Protein AF-A0AB34J4M6-F1 (afdb_monomer)

Nearest PDB structures (foldseek):
  6eri-assembly1_BV  TM=7.812E-01  e=4.140E-08  Spinacia oleracea
  5mmm-assembly1_y  TM=7.750E-01  e=8.164E-08  Spinacia oleracea
  5x8r-assembly1_y  TM=7.930E-01  e=8.012E-07  Spinacia oleracea
  8fmw-assembly1_W  TM=8.007E-01  e=2.493E-04  Borreliella burgdorferi B31
  8p09-assembly1_E  TM=4.341E-01  e=2.667E-01  Oryctolagus cuniculus

Radius of gyration: 26.73 Å; Cα contacts (8 Å, |Δi|>4): 175; chains: 1; bounding box: 66×73×77 Å

Sequence (159 aa):
MLAAFALLALAFSPPTLHVPASQHRARCIGMKAVNINGNFPVTEALA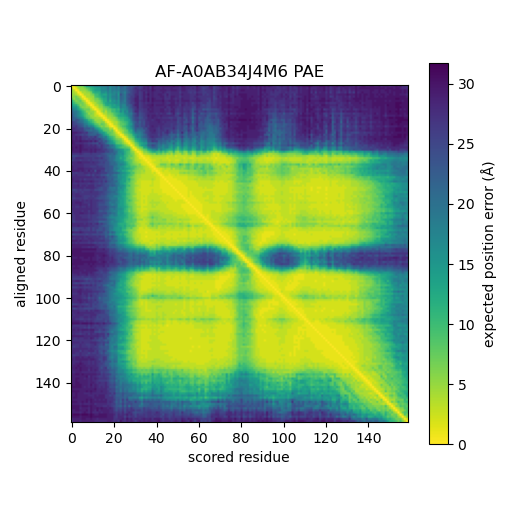EYANQKLSKPIQKFSSMLNGVPELHLKVESRANDVDRKGKESHVAEVTAFCVDKHVITAKSESDDMYAALDELTDTLTRSLRKYKEKKVDIKETRKRSAKDELATVVLEDEE

pLDDT: mean 79.75, std 16.77, range [36.59, 97.12]

Organism: Prymnesium parvum (NCBI:txid97485)

Secondary structure (DSSP, 8-state):
------------------------------S---EEEESS---HHHHHHHHHHHHHHHHHTGGGB-SPPEEEEEEEEE-S-TTSTTEEEEEEEEEEEBTTS-EEEEEEEESSHHHHHHHHHHHHHHHHHHHHHHHHHHHHHHHHHHHHHHHHHHTSS--

Structure (mmCIF, N/CA/C/O backbone):
data_AF-A0AB34J4M6-F1
#
_entry.id   AF-A0AB34J4M6-F1
#
loop_
_atom_site.group_PDB
_atom_site.id
_atom_site.type_symbol
_atom_site.label_atom_id
_atom_site.label_alt_id
_atom_site.label_comp_id
_atom_site.label_asym_id
_atom_site.label_entity_id
_atom_site.label_seq_id
_atom_site.pdbx_PDB_ins_code
_atom_site.Cartn_x
_atom_site.Cartn_y
_atom_site.Cartn_z
_atom_site.occupancy
_atom_site.B_iso_or_equiv
_atom_site.auth_seq_id
_atom_site.auth_comp_id
_atom_site.auth_asym_id
_atom_site.auth_atom_id
_atom_site.pdbx_PDB_model_num
ATOM 1 N N . MET A 1 1 ? -39.768 65.258 32.969 1.00 46.66 1 MET A N 1
ATOM 2 C CA . MET A 1 1 ? -38.606 64.787 32.190 1.00 46.66 1 MET A CA 1
ATOM 3 C C . MET A 1 1 ? -38.413 63.305 32.479 1.00 46.66 1 MET A C 1
ATOM 5 O O . MET A 1 1 ? -37.857 62.969 33.511 1.00 46.66 1 MET A O 1
ATOM 9 N N . LEU A 1 2 ? -38.962 62.429 31.633 1.00 41.97 2 LEU A N 1
ATOM 10 C CA . LEU A 1 2 ? -38.790 60.975 31.715 1.00 41.97 2 LEU A CA 1
ATOM 11 C C . LEU A 1 2 ? -38.034 60.543 30.455 1.00 41.97 2 LEU A C 1
ATOM 13 O O . LEU A 1 2 ? -38.604 60.561 29.368 1.00 41.97 2 LEU A O 1
ATOM 17 N N . ALA A 1 3 ? -36.748 60.225 30.595 1.00 49.44 3 ALA A N 1
ATOM 18 C CA . ALA A 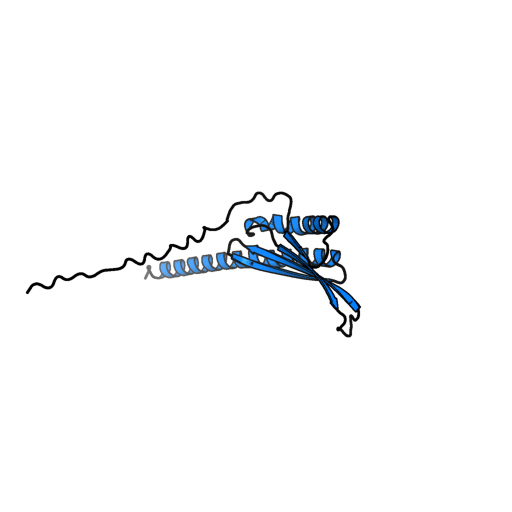1 3 ? -35.946 59.652 29.521 1.00 49.44 3 ALA A CA 1
ATOM 19 C C . ALA A 1 3 ? -36.009 58.124 29.634 1.00 49.44 3 ALA A C 1
ATOM 21 O O . ALA A 1 3 ? -35.548 57.541 30.615 1.00 49.44 3 ALA A O 1
ATOM 22 N N . ALA A 1 4 ? -36.645 57.502 28.646 1.00 53.94 4 ALA A N 1
ATOM 23 C CA . ALA A 1 4 ? -36.801 56.064 28.532 1.00 53.94 4 ALA A CA 1
ATOM 24 C C . ALA A 1 4 ? -35.471 55.400 28.141 1.00 53.94 4 ALA A C 1
ATOM 26 O O . ALA A 1 4 ? -34.843 55.757 27.145 1.00 53.94 4 ALA A O 1
ATOM 27 N N . PHE A 1 5 ? -35.076 54.413 28.942 1.00 50.94 5 PHE A N 1
ATOM 28 C CA . PHE A 1 5 ? -34.066 53.407 28.636 1.00 50.94 5 PHE A CA 1
ATOM 29 C C . PHE A 1 5 ? -34.510 52.580 27.420 1.00 50.94 5 PHE A C 1
ATOM 31 O O . PHE A 1 5 ? -35.553 51.933 27.466 1.00 50.94 5 PHE A O 1
ATOM 38 N N . ALA A 1 6 ? -33.698 52.542 26.365 1.00 53.44 6 ALA A N 1
ATOM 39 C CA . ALA A 1 6 ? -33.847 51.588 25.269 1.00 53.44 6 ALA A CA 1
ATOM 40 C C . ALA A 1 6 ? -32.479 50.962 24.963 1.00 53.44 6 ALA A C 1
ATOM 42 O O . ALA A 1 6 ? -31.725 51.429 24.113 1.00 53.44 6 ALA A O 1
ATOM 43 N N . LEU A 1 7 ? -32.145 49.913 25.718 1.00 50.56 7 LEU A N 1
ATOM 44 C CA . LEU A 1 7 ? -31.040 48.999 25.430 1.00 50.56 7 LEU A CA 1
ATOM 45 C C . LEU A 1 7 ? -31.423 48.150 24.210 1.00 50.56 7 LEU A C 1
ATOM 47 O O . LEU A 1 7 ? -32.147 47.164 24.326 1.00 50.56 7 LEU A O 1
ATOM 51 N N . LEU A 1 8 ? -30.948 48.548 23.030 1.00 50.69 8 LEU A N 1
ATOM 52 C CA . LEU A 1 8 ? -31.060 47.764 21.804 1.00 50.69 8 LEU A CA 1
ATOM 53 C C . LEU A 1 8 ? -29.936 46.717 21.779 1.00 50.69 8 LEU A C 1
ATOM 55 O O . LEU A 1 8 ? -28.848 46.957 21.258 1.00 50.69 8 LEU A O 1
ATOM 59 N N . ALA A 1 9 ? -30.192 45.553 22.372 1.00 56.25 9 ALA A N 1
ATOM 60 C CA . ALA A 1 9 ? -29.339 44.384 22.213 1.00 56.25 9 ALA A CA 1
ATOM 61 C C . ALA A 1 9 ? -29.548 43.806 20.804 1.00 56.25 9 ALA A C 1
ATOM 63 O O . ALA A 1 9 ? -30.500 43.069 20.549 1.00 56.25 9 ALA A O 1
ATOM 64 N N . LEU A 1 10 ? -28.665 44.165 19.870 1.00 54.94 10 LEU A N 1
ATOM 65 C CA . LEU A 1 10 ? -28.564 43.496 18.576 1.00 54.94 10 LEU A CA 1
ATOM 66 C C . LEU A 1 10 ? -28.100 42.055 18.815 1.00 54.94 10 LEU A C 1
ATOM 68 O O . LEU A 1 10 ? -26.930 41.796 19.090 1.00 54.94 10 LEU A O 1
ATOM 72 N N . ALA A 1 11 ? -29.040 41.118 18.724 1.00 58.44 11 ALA A N 1
ATOM 73 C CA . ALA A 1 11 ? -28.774 39.690 18.714 1.00 58.44 11 ALA A CA 1
ATOM 74 C C . ALA A 1 11 ? -28.029 39.315 17.422 1.00 58.44 11 ALA A C 1
ATOM 76 O O . ALA A 1 11 ? -28.630 38.905 16.430 1.00 58.44 11 ALA A O 1
ATOM 77 N N . PHE A 1 12 ? -26.704 39.466 17.424 1.00 57.75 12 PHE A N 1
ATOM 78 C CA . PHE A 1 12 ? -25.836 38.860 16.422 1.00 57.75 12 PHE A CA 1
ATOM 79 C C . PHE A 1 12 ? -25.751 37.363 16.727 1.00 57.75 12 PHE A C 1
ATOM 81 O O . PHE A 1 12 ? -24.884 36.898 17.465 1.00 57.75 12 PHE A O 1
ATOM 88 N N . SER A 1 13 ? -26.737 36.621 16.226 1.00 59.91 13 SER A N 1
ATOM 89 C CA . SER A 1 13 ? -26.737 35.162 16.245 1.00 59.91 13 SER A CA 1
ATOM 90 C C . SER A 1 13 ? -25.539 34.678 15.419 1.00 59.91 13 SER A C 1
ATOM 92 O O . SER A 1 13 ? -25.488 34.969 14.219 1.00 59.91 13 SER A O 1
ATOM 94 N N . PRO A 1 14 ? -24.539 33.999 16.013 1.00 70.38 1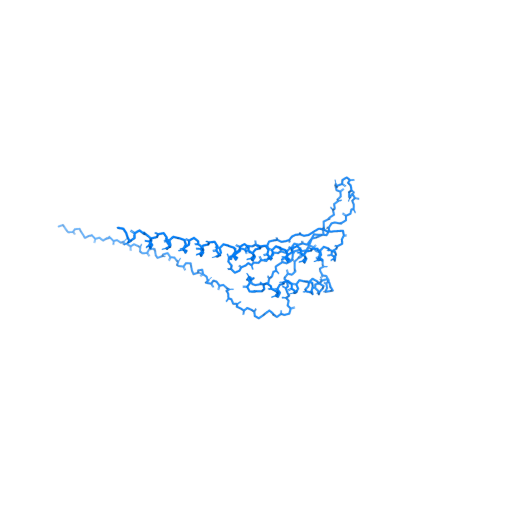4 PRO A N 1
ATOM 95 C CA . PRO A 1 14 ? -23.458 33.442 15.220 1.00 70.38 14 PRO A CA 1
ATOM 96 C C . PRO A 1 14 ? -24.038 32.328 14.337 1.00 70.38 14 PRO A C 1
ATOM 98 O O . PRO A 1 14 ? -24.794 31.491 14.843 1.00 70.38 14 PRO A O 1
ATOM 101 N N . PRO A 1 15 ? -23.702 32.270 13.036 1.00 67.19 15 PRO A N 1
ATOM 102 C CA . PRO A 1 15 ? -24.103 31.147 12.210 1.00 67.19 15 PRO A CA 1
ATOM 103 C C . PRO A 1 15 ? -23.488 29.886 12.816 1.00 67.19 15 PRO A C 1
ATOM 105 O O . PRO A 1 15 ? -22.266 29.742 12.883 1.00 67.19 15 PRO A O 1
ATOM 108 N N . THR A 1 16 ? -24.336 28.974 13.287 1.00 63.66 16 THR A N 1
ATOM 109 C CA . THR A 1 16 ? -23.914 27.629 13.660 1.00 63.66 16 THR A CA 1
ATOM 110 C C . THR A 1 16 ? -23.338 26.983 12.409 1.00 63.66 16 THR A C 1
ATOM 112 O O . THR A 1 16 ? -24.080 26.515 11.544 1.00 63.66 16 THR A O 1
ATOM 115 N N . LEU A 1 17 ? -22.010 27.000 12.290 1.00 53.12 17 LEU A N 1
ATOM 116 C CA . LEU A 1 17 ? -21.262 26.167 11.362 1.00 53.12 17 LEU A CA 1
ATOM 117 C C . LEU A 1 17 ? -21.603 24.724 11.715 1.00 53.12 17 LEU A C 1
ATOM 119 O O . LEU A 1 17 ? -21.032 24.115 12.618 1.00 53.12 17 LEU A O 1
ATOM 123 N N . HIS A 1 18 ? -22.606 24.207 11.017 1.00 59.09 18 HIS A N 1
ATOM 124 C CA . HIS A 1 18 ? -22.912 22.799 10.956 1.00 59.09 18 HIS A CA 1
ATOM 125 C C . HIS A 1 18 ? -21.700 22.118 10.320 1.00 59.09 18 HIS A C 1
ATOM 127 O O . HIS A 1 18 ? -21.574 22.046 9.100 1.00 59.09 18 HIS A O 1
ATOM 133 N N . VAL A 1 19 ? -20.764 21.674 11.157 1.00 65.44 19 VAL A N 1
ATOM 134 C CA . VAL A 1 19 ? -19.741 20.715 10.757 1.00 65.44 19 VAL A CA 1
ATOM 135 C C . VAL A 1 19 ? -20.493 19.399 10.594 1.00 65.44 19 VAL A C 1
ATOM 137 O O . VAL A 1 19 ? -20.964 18.867 11.605 1.00 65.44 19 VAL A O 1
ATOM 140 N N . PRO A 1 20 ? -20.682 18.881 9.365 1.00 53.94 20 PRO A N 1
ATOM 141 C CA . PRO A 1 20 ? -21.361 17.614 9.202 1.00 53.94 20 PRO A CA 1
ATOM 142 C C . PRO A 1 20 ? -20.574 16.574 9.985 1.00 53.94 20 PRO A C 1
ATOM 144 O O . PRO A 1 20 ? -19.367 16.389 9.794 1.00 53.94 20 PRO A O 1
ATOM 147 N N . ALA A 1 21 ? -21.281 15.940 10.915 1.00 52.91 21 ALA A N 1
ATOM 148 C CA . ALA A 1 21 ? -20.794 14.809 11.661 1.00 52.91 21 ALA A CA 1
ATOM 149 C C . ALA A 1 21 ? -20.160 13.824 10.679 1.00 52.91 21 ALA A C 1
ATOM 151 O O . ALA A 1 21 ? -20.810 13.372 9.739 1.00 52.91 21 ALA A O 1
ATOM 152 N N . SER A 1 22 ? -18.873 13.551 10.910 1.00 56.47 22 SER A N 1
ATOM 153 C CA . SER A 1 22 ? -18.280 12.229 10.768 1.00 56.47 22 SER A CA 1
ATOM 154 C C . SER A 1 22 ? -18.922 11.408 9.647 1.00 56.47 22 SER A C 1
ATOM 156 O O . SER A 1 22 ? -19.878 10.660 9.874 1.00 56.47 22 SER A O 1
ATOM 158 N N . GLN A 1 23 ? -18.362 11.522 8.442 1.00 57.41 23 GLN A N 1
ATOM 159 C CA . GLN A 1 23 ? -18.656 10.638 7.316 1.00 57.41 23 GLN A CA 1
ATOM 160 C C . GLN A 1 23 ? -18.160 9.204 7.597 1.00 57.41 23 GLN A C 1
ATOM 162 O O . GLN A 1 23 ? -17.448 8.610 6.800 1.00 57.41 23 GLN A O 1
ATOM 167 N N . HIS A 1 24 ? -18.559 8.599 8.714 1.00 45.03 24 HIS A N 1
ATOM 168 C CA . HIS A 1 24 ? -18.562 7.155 8.893 1.00 45.03 24 HIS A CA 1
ATOM 169 C C . HIS A 1 24 ? -19.816 6.606 8.214 1.00 45.03 24 HIS A C 1
ATOM 171 O O . HIS A 1 24 ? -20.698 6.019 8.833 1.00 45.03 24 HIS A O 1
ATOM 177 N N . ARG A 1 25 ? -19.917 6.827 6.901 1.00 49.16 25 ARG A N 1
ATOM 178 C CA . ARG A 1 25 ? -20.761 5.974 6.075 1.00 49.16 25 ARG A CA 1
ATOM 179 C C . ARG A 1 25 ? -19.904 4.770 5.747 1.00 49.16 25 ARG A C 1
ATOM 181 O O . ARG A 1 25 ? -18.946 4.884 4.987 1.00 49.16 25 ARG A O 1
ATOM 188 N N . ALA A 1 26 ? -20.255 3.636 6.344 1.00 48.56 26 ALA A N 1
ATOM 189 C CA . ALA A 1 26 ? -19.846 2.328 5.873 1.00 48.56 26 ALA A CA 1
ATOM 190 C C . ALA A 1 26 ? -20.182 2.238 4.377 1.00 48.56 26 ALA A C 1
ATOM 192 O O . ALA A 1 26 ? -21.315 1.967 3.983 1.00 48.56 26 ALA A O 1
ATOM 193 N N . ARG A 1 27 ? -19.200 2.546 3.532 1.00 42.06 27 ARG A N 1
ATOM 194 C CA . ARG A 1 27 ? -19.232 2.184 2.127 1.00 42.06 27 ARG A CA 1
ATOM 195 C C . ARG A 1 27 ? -18.836 0.721 2.088 1.00 42.06 27 ARG A C 1
ATOM 197 O O . ARG A 1 27 ? -17.705 0.371 2.409 1.00 42.06 27 ARG A O 1
ATOM 204 N N . CYS A 1 28 ? -19.790 -0.122 1.721 1.00 36.59 28 CYS A N 1
ATOM 205 C CA . CYS A 1 28 ? -19.501 -1.398 1.092 1.00 36.59 28 CYS A CA 1
ATOM 206 C C . CYS A 1 28 ? -18.350 -1.184 0.093 1.00 36.59 28 CYS A C 1
ATOM 208 O O . CYS A 1 28 ? -18.460 -0.363 -0.819 1.00 36.59 28 CYS A O 1
ATOM 210 N N . ILE A 1 29 ? -17.209 -1.833 0.343 1.00 51.44 29 ILE A N 1
ATOM 211 C CA . ILE A 1 29 ? -15.995 -1.710 -0.469 1.00 51.44 29 ILE A CA 1
ATOM 212 C C . ILE A 1 29 ? -16.291 -2.405 -1.801 1.00 51.44 29 ILE A C 1
ATOM 214 O O . ILE A 1 29 ? -16.043 -3.594 -1.977 1.00 51.44 29 ILE A O 1
ATOM 218 N N . GLY A 1 30 ? -16.922 -1.681 -2.722 1.00 48.28 30 GLY A N 1
ATOM 219 C CA . GLY A 1 30 ? -17.119 -2.124 -4.091 1.00 48.28 30 GLY A CA 1
ATOM 220 C C . GLY A 1 30 ? -15.774 -2.135 -4.801 1.00 48.28 30 GLY A C 1
ATOM 221 O O . GLY A 1 30 ? -15.261 -1.065 -5.093 1.00 48.28 30 GLY A O 1
ATOM 222 N N . MET A 1 31 ? -15.229 -3.337 -5.027 1.00 58.75 31 MET A N 1
ATOM 223 C CA . MET A 1 31 ? -14.186 -3.762 -5.991 1.00 58.75 31 MET A CA 1
ATOM 224 C C . MET A 1 31 ? -12.851 -2.992 -6.080 1.00 58.75 31 MET A C 1
ATOM 226 O O . MET A 1 31 ? -11.890 -3.531 -6.619 1.00 58.75 31 MET A O 1
ATOM 230 N N . LYS A 1 32 ? -12.729 -1.787 -5.526 1.00 68.94 32 LYS A N 1
ATOM 231 C CA . LYS A 1 32 ? -11.546 -0.933 -5.602 1.00 68.94 32 LYS A CA 1
ATOM 232 C C . LYS A 1 32 ? -10.890 -0.859 -4.232 1.00 68.94 32 LYS A C 1
ATOM 234 O O . LYS A 1 32 ? -11.460 -0.310 -3.290 1.00 68.94 32 LYS A O 1
ATOM 239 N N . ALA A 1 33 ? -9.698 -1.441 -4.127 1.00 80.62 33 ALA A N 1
ATOM 240 C CA . ALA A 1 33 ? -8.949 -1.484 -2.877 1.00 80.62 33 ALA A CA 1
ATOM 241 C C . ALA A 1 33 ? -8.273 -0.141 -2.578 1.00 80.62 33 ALA A C 1
ATOM 243 O O . ALA A 1 33 ? -8.161 0.221 -1.411 1.00 80.62 33 ALA A O 1
ATOM 244 N N . VAL A 1 34 ? -7.849 0.597 -3.613 1.00 89.50 34 VAL A N 1
ATOM 245 C CA . VAL A 1 34 ? -7.092 1.851 -3.476 1.00 89.50 34 VAL A CA 1
ATOM 246 C C . VAL A 1 34 ? -7.483 2.909 -4.504 1.00 89.50 34 VAL A C 1
ATOM 248 O O . VAL A 1 34 ? -7.834 2.600 -5.643 1.00 89.50 34 VAL A O 1
ATOM 251 N N . ASN A 1 35 ? -7.380 4.180 -4.118 1.00 92.50 35 ASN A N 1
ATOM 252 C CA . ASN A 1 35 ? -7.502 5.321 -5.018 1.00 92.50 35 ASN A CA 1
ATOM 253 C C . ASN A 1 35 ? -6.135 5.676 -5.595 1.00 92.50 35 ASN A C 1
ATOM 255 O O . ASN A 1 35 ? -5.292 6.199 -4.882 1.00 92.50 35 ASN A O 1
ATOM 259 N N . ILE A 1 36 ? -5.923 5.389 -6.877 1.00 92.88 36 ILE A N 1
ATOM 260 C CA . ILE A 1 36 ? -4.640 5.610 -7.548 1.00 92.88 36 ILE A CA 1
ATOM 261 C C . ILE A 1 36 ? -4.597 7.020 -8.131 1.00 92.88 36 ILE A C 1
ATOM 263 O O . ILE A 1 36 ? -5.501 7.415 -8.866 1.00 92.88 36 ILE A O 1
ATOM 267 N N . ASN A 1 37 ? -3.530 7.744 -7.827 1.00 92.94 37 ASN A N 1
ATOM 268 C CA . ASN A 1 37 ? -3.202 9.048 -8.368 1.00 92.94 37 ASN A CA 1
ATOM 269 C C . ASN A 1 37 ? -1.735 9.018 -8.808 1.00 92.94 37 ASN A C 1
ATOM 271 O O . ASN A 1 37 ? -0.893 8.474 -8.099 1.00 92.94 37 ASN A O 1
ATOM 275 N N . GLY A 1 38 ? -1.388 9.588 -9.955 1.00 89.06 38 GLY A N 1
ATOM 276 C CA . GLY A 1 38 ? 0.000 9.551 -10.401 1.00 89.06 38 GLY A CA 1
ATOM 277 C C . GLY A 1 38 ? 0.350 10.636 -11.397 1.00 89.06 38 GLY A C 1
ATOM 278 O O . GLY A 1 38 ? -0.529 11.235 -12.008 1.00 89.06 38 GLY A O 1
ATOM 279 N N . ASN A 1 39 ? 1.651 10.889 -11.537 1.00 89.50 39 ASN A N 1
ATOM 280 C CA . ASN A 1 39 ? 2.184 11.885 -12.475 1.00 89.50 39 ASN A CA 1
ATOM 281 C C . ASN A 1 39 ? 2.338 11.347 -13.914 1.00 89.50 39 ASN A C 1
ATOM 283 O O . ASN A 1 39 ? 2.861 12.030 -14.787 1.00 89.50 39 ASN A O 1
ATOM 287 N N . PHE A 1 40 ? 1.928 10.107 -14.169 1.00 88.62 40 PHE A N 1
ATOM 288 C CA . PHE A 1 40 ? 2.056 9.442 -15.463 1.00 88.62 40 PHE A CA 1
ATOM 289 C C . PHE A 1 40 ? 0.743 8.722 -15.805 1.00 88.62 40 PHE A C 1
ATOM 291 O O . PHE A 1 40 ? -0.062 8.469 -14.900 1.00 88.62 40 PHE A O 1
ATOM 298 N N . PRO A 1 41 ? 0.494 8.390 -17.086 1.00 87.81 41 PRO A N 1
ATOM 299 C CA . PRO A 1 41 ? -0.695 7.642 -17.474 1.00 87.81 41 PRO A CA 1
ATOM 300 C C . PRO A 1 41 ? -0.665 6.240 -16.856 1.00 87.81 41 PRO A C 1
ATOM 302 O O . PRO A 1 41 ? 0.095 5.367 -17.272 1.00 87.81 41 PRO A O 1
ATOM 305 N N . VAL A 1 42 ? -1.506 6.033 -15.846 1.00 89.50 42 VAL A N 1
ATOM 306 C CA . VAL A 1 42 ? -1.677 4.732 -15.200 1.00 89.50 42 VAL A CA 1
ATOM 307 C C . VAL A 1 42 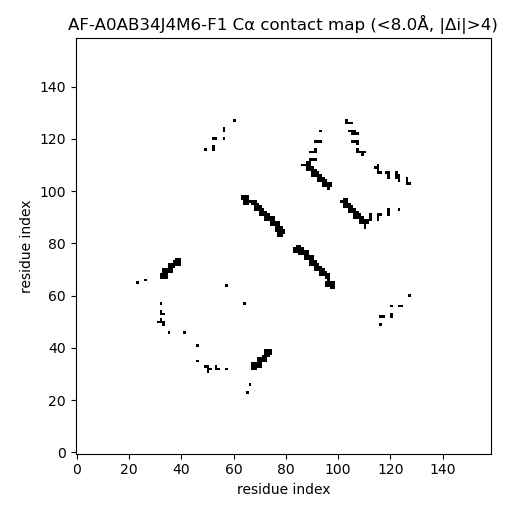? -2.450 3.821 -16.150 1.00 89.50 42 VAL A C 1
ATOM 309 O O . VAL A 1 42 ? -3.591 4.112 -16.507 1.00 89.50 42 VAL A O 1
ATOM 312 N N . THR A 1 43 ? -1.823 2.722 -16.565 1.00 92.38 43 THR A N 1
ATOM 313 C CA . THR A 1 43 ? -2.471 1.690 -17.381 1.00 92.38 43 THR A CA 1
ATOM 314 C C . THR A 1 43 ? -3.413 0.838 -16.530 1.00 92.38 43 THR A C 1
ATOM 316 O O . THR A 1 43 ? -3.237 0.705 -15.317 1.00 92.38 43 THR A O 1
ATOM 319 N N . GLU A 1 44 ? -4.409 0.223 -17.167 1.00 91.31 44 GLU A N 1
ATOM 320 C CA . GLU A 1 44 ? -5.378 -0.645 -16.487 1.00 91.31 44 GLU A CA 1
ATOM 321 C C . GLU A 1 44 ? -4.697 -1.831 -15.787 1.00 91.31 44 GLU A C 1
ATOM 323 O O . GLU A 1 44 ? -4.926 -2.054 -14.601 1.00 91.31 44 GLU A O 1
ATOM 328 N N . ALA A 1 45 ? -3.758 -2.500 -16.463 1.00 93.25 45 ALA A N 1
ATOM 329 C CA . ALA A 1 45 ? -2.985 -3.607 -15.893 1.00 93.25 45 ALA A CA 1
ATOM 330 C C . ALA A 1 45 ? -2.220 -3.210 -14.617 1.00 93.25 45 ALA A C 1
ATOM 332 O O . ALA A 1 45 ? -2.157 -3.974 -13.652 1.00 93.25 45 ALA A O 1
ATOM 333 N N . LEU A 1 46 ? -1.667 -1.993 -14.577 1.00 91.94 46 LEU A N 1
ATOM 334 C CA . LEU A 1 46 ? -0.965 -1.503 -13.394 1.00 91.94 46 LEU A CA 1
ATOM 335 C C . LEU A 1 46 ? -1.938 -1.230 -12.241 1.00 91.94 46 LEU A C 1
ATOM 337 O O . LEU A 1 46 ? -1.641 -1.532 -11.083 1.00 91.94 46 LEU A O 1
ATOM 341 N N . ALA A 1 47 ? -3.114 -0.685 -12.555 1.00 92.12 47 ALA A N 1
ATOM 342 C CA . ALA A 1 47 ? -4.162 -0.456 -11.573 1.00 92.12 47 ALA A CA 1
ATOM 343 C C . ALA A 1 47 ? -4.688 -1.772 -10.984 1.00 92.12 47 ALA A C 1
ATOM 345 O O . ALA A 1 47 ? -4.868 -1.879 -9.769 1.00 92.12 47 ALA A O 1
ATOM 346 N N . GLU A 1 48 ? -4.909 -2.785 -11.819 1.00 93.25 48 GLU A N 1
ATOM 347 C CA . GLU A 1 48 ? -5.287 -4.132 -11.389 1.00 93.25 48 GLU A CA 1
ATOM 348 C C . GLU A 1 48 ? -4.220 -4.755 -10.489 1.00 93.25 48 GLU A C 1
ATOM 350 O O . GLU A 1 48 ? -4.547 -5.240 -9.404 1.00 93.25 48 GLU A O 1
ATOM 355 N N . TYR A 1 49 ? -2.944 -4.663 -10.875 1.00 94.19 49 TYR A N 1
ATOM 356 C CA . TYR A 1 49 ? -1.834 -5.184 -10.080 1.00 94.19 49 TYR A CA 1
ATOM 357 C C . TYR A 1 49 ? -1.761 -4.531 -8.694 1.00 94.19 49 TYR A C 1
ATOM 359 O O . TYR A 1 49 ? -1.703 -5.223 -7.672 1.00 94.19 49 TYR A O 1
ATOM 367 N N . ALA A 1 50 ? -1.845 -3.198 -8.636 1.00 94.12 50 ALA A N 1
ATOM 368 C CA . ALA A 1 50 ? -1.859 -2.453 -7.380 1.00 94.12 50 ALA A CA 1
ATOM 369 C C . ALA A 1 50 ? -3.051 -2.851 -6.493 1.00 94.12 50 ALA A C 1
ATOM 371 O O . ALA A 1 50 ? -2.885 -3.097 -5.296 1.00 94.12 50 ALA A O 1
ATOM 372 N N . ASN A 1 51 ? -4.249 -2.973 -7.077 1.00 93.31 51 ASN A N 1
ATOM 373 C CA . ASN A 1 51 ? -5.434 -3.426 -6.351 1.00 93.31 51 ASN A CA 1
ATOM 374 C C . ASN A 1 51 ? -5.260 -4.855 -5.821 1.00 93.31 51 ASN A C 1
ATOM 376 O O . ASN A 1 51 ? -5.582 -5.118 -4.662 1.00 93.31 51 ASN A O 1
ATOM 380 N N . GLN A 1 52 ? -4.714 -5.773 -6.622 1.00 94.06 52 GLN A N 1
ATOM 381 C CA . GLN A 1 52 ? -4.493 -7.158 -6.219 1.00 94.06 52 GLN A CA 1
ATOM 382 C C . GLN A 1 52 ? -3.508 -7.250 -5.048 1.00 94.06 52 GLN A C 1
ATOM 384 O O . GLN A 1 52 ? -3.797 -7.934 -4.061 1.00 94.06 52 GLN A O 1
ATOM 389 N N . LYS A 1 53 ? -2.376 -6.542 -5.113 1.00 93.44 53 LYS A N 1
ATOM 390 C CA . LYS A 1 53 ? -1.337 -6.584 -4.072 1.00 93.44 53 LYS A CA 1
ATOM 391 C C . LYS A 1 53 ? -1.789 -5.928 -2.770 1.00 93.44 53 LYS A C 1
ATOM 393 O O . LYS A 1 53 ? -1.632 -6.518 -1.699 1.00 93.44 53 LYS A O 1
ATOM 398 N N . LEU A 1 54 ? -2.450 -4.776 -2.857 1.00 93.25 54 LEU A N 1
ATOM 399 C CA . LEU A 1 54 ? -2.903 -4.027 -1.684 1.00 93.25 54 LEU A CA 1
ATOM 400 C C . LEU A 1 54 ? -4.220 -4.560 -1.092 1.00 93.25 54 LEU A C 1
ATOM 402 O O . LEU A 1 54 ? -4.518 -4.286 0.071 1.00 93.25 54 LEU A O 1
ATOM 406 N N . SER A 1 55 ? -4.981 -5.384 -1.823 1.00 92.75 55 SER A N 1
ATOM 407 C CA . SER A 1 55 ? -6.237 -5.971 -1.325 1.00 92.75 55 SER A CA 1
ATOM 408 C C . SER A 1 55 ? -6.060 -6.739 -0.011 1.00 92.75 55 SER A C 1
ATOM 410 O O . SER A 1 55 ? -6.815 -6.525 0.939 1.00 92.75 55 SER A O 1
ATOM 412 N N . LYS A 1 56 ? -5.034 -7.596 0.080 1.00 91.69 56 LYS A N 1
ATOM 413 C CA . LYS A 1 56 ? -4.778 -8.458 1.243 1.00 91.69 56 LYS A CA 1
ATOM 414 C C . LYS A 1 56 ? -4.531 -7.663 2.532 1.00 91.69 56 LYS A C 1
ATOM 416 O O . LYS A 1 56 ? -5.237 -7.915 3.515 1.00 91.69 56 LYS A O 1
ATOM 421 N N . PRO A 1 57 ? -3.568 -6.719 2.590 1.00 92.25 57 PRO A N 1
ATOM 422 C CA . PRO A 1 57 ? -3.349 -5.949 3.809 1.00 92.25 57 PRO A CA 1
ATOM 423 C C . PRO A 1 57 ? -4.542 -5.057 4.156 1.00 92.25 57 PRO A C 1
ATOM 425 O O . PRO A 1 57 ? -4.916 -4.983 5.325 1.00 92.25 57 PRO A O 1
ATOM 428 N N . ILE A 1 58 ? -5.193 -4.437 3.168 1.00 91.94 58 ILE A N 1
ATOM 429 C CA . ILE A 1 58 ? -6.339 -3.552 3.417 1.00 91.94 58 ILE A CA 1
ATOM 430 C C . ILE A 1 58 ? -7.510 -4.331 4.018 1.00 91.94 58 ILE A C 1
ATOM 432 O O . ILE A 1 58 ? -8.084 -3.897 5.014 1.00 91.94 58 ILE A O 1
ATOM 436 N N . GLN A 1 59 ? -7.828 -5.515 3.488 1.00 91.25 59 GLN A N 1
ATOM 437 C CA . GLN A 1 59 ? -8.874 -6.373 4.051 1.00 91.25 59 GLN A CA 1
ATOM 438 C C . GLN A 1 59 ? -8.542 -6.808 5.482 1.00 91.25 59 GLN A C 1
ATOM 440 O O . GLN A 1 59 ? -9.389 -6.697 6.372 1.00 91.25 59 GLN A O 1
ATOM 445 N N . LYS A 1 60 ? -7.296 -7.235 5.729 1.00 91.62 60 LYS A N 1
ATOM 446 C CA . LYS A 1 60 ? -6.829 -7.671 7.055 1.00 91.62 60 LYS A CA 1
ATOM 447 C C . LYS A 1 60 ? -6.952 -6.583 8.128 1.00 91.62 60 LYS A C 1
ATOM 449 O O . LYS A 1 60 ? -7.193 -6.900 9.293 1.00 91.62 60 LYS A O 1
ATOM 454 N N . PHE A 1 61 ? -6.769 -5.318 7.754 1.00 90.88 61 PHE A N 1
ATOM 455 C CA . PHE A 1 61 ? -6.786 -4.173 8.671 1.00 90.88 61 PHE A CA 1
ATOM 456 C C . PHE A 1 61 ? -8.004 -3.253 8.491 1.00 90.88 61 PHE A C 1
ATOM 458 O O . PHE A 1 61 ? -8.043 -2.173 9.077 1.00 90.88 61 PHE A O 1
ATOM 465 N N . SER A 1 62 ? -9.013 -3.702 7.741 1.00 89.38 62 SER A N 1
ATOM 466 C CA . SER A 1 62 ? -10.226 -2.946 7.394 1.00 89.38 62 SER A CA 1
ATOM 467 C C . SER A 1 62 ? -10.948 -2.332 8.594 1.00 89.38 62 SER A C 1
ATOM 469 O O . SER A 1 62 ? -11.443 -1.217 8.497 1.00 89.38 62 SER A O 1
ATOM 471 N N . SER A 1 63 ? -10.947 -3.000 9.750 1.00 88.62 63 SER A N 1
ATOM 472 C CA . SER A 1 63 ? -11.592 -2.505 10.973 1.00 88.62 63 SER A CA 1
ATOM 473 C C . SER A 1 63 ? -10.958 -1.245 11.571 1.00 88.62 63 SER A C 1
ATOM 475 O O . SER A 1 63 ? -11.588 -0.577 12.386 1.00 88.62 63 SER A O 1
ATOM 477 N N . MET A 1 64 ? -9.717 -0.919 11.201 1.00 88.25 64 MET A N 1
ATOM 478 C CA . MET A 1 64 ? -9.003 0.264 11.699 1.00 88.25 64 MET A CA 1
ATOM 479 C C . MET A 1 64 ? -8.969 1.405 10.681 1.00 88.25 64 MET A C 1
ATOM 481 O O . MET A 1 64 ? -8.622 2.535 11.036 1.00 88.25 64 MET A O 1
ATOM 485 N N . LEU A 1 65 ? -9.283 1.110 9.420 1.00 89.62 65 LEU A N 1
ATOM 486 C CA . LEU A 1 65 ? -9.214 2.055 8.317 1.00 89.62 65 LEU A CA 1
ATOM 487 C C . LEU A 1 65 ? -10.542 2.797 8.162 1.00 89.62 65 LEU A C 1
ATOM 489 O O . LEU A 1 65 ? -11.621 2.233 8.319 1.00 89.62 65 LEU A O 1
ATOM 493 N N . ASN A 1 66 ? -10.449 4.080 7.841 1.00 89.12 66 ASN A N 1
ATOM 494 C CA . ASN A 1 66 ? -11.574 4.950 7.561 1.00 89.12 66 ASN A CA 1
ATOM 495 C C . ASN A 1 66 ? -11.564 5.315 6.076 1.00 89.12 66 ASN A C 1
ATOM 497 O O . ASN A 1 66 ? -10.969 6.310 5.671 1.00 89.12 66 ASN A O 1
ATOM 501 N N . GLY A 1 67 ? -12.220 4.482 5.271 1.00 86.25 67 GLY A N 1
ATOM 502 C CA . GLY A 1 67 ? -12.322 4.669 3.827 1.00 86.25 67 GLY A CA 1
ATOM 503 C C . GLY A 1 67 ? -11.241 3.947 3.021 1.00 86.25 67 GLY A C 1
ATOM 504 O O . GLY A 1 67 ? -10.567 3.039 3.506 1.00 86.25 67 GLY A O 1
ATOM 505 N N . VAL A 1 68 ? -11.143 4.332 1.748 1.00 89.12 68 VAL A N 1
ATOM 506 C CA . VAL A 1 68 ? -10.234 3.738 0.761 1.00 89.12 68 VAL A CA 1
ATOM 507 C C . VAL A 1 68 ? -8.882 4.461 0.835 1.00 89.12 68 VAL A C 1
ATOM 509 O O . VAL A 1 68 ? -8.880 5.688 0.739 1.00 89.12 68 VAL A O 1
ATOM 512 N N . PRO A 1 69 ? -7.747 3.753 0.995 1.00 92.62 69 PRO A N 1
ATOM 513 C CA . PRO A 1 69 ? -6.423 4.371 0.987 1.00 92.62 69 PRO A CA 1
ATOM 514 C C . PRO A 1 69 ? -6.095 5.049 -0.346 1.00 92.62 69 PRO A C 1
ATOM 516 O O . PRO A 1 69 ? -6.508 4.585 -1.413 1.00 92.62 69 PRO A O 1
ATOM 519 N N . GLU A 1 70 ? -5.308 6.116 -0.281 1.00 94.31 70 GLU A N 1
ATOM 520 C CA . GLU A 1 70 ? -4.820 6.857 -1.445 1.00 94.31 70 GLU A CA 1
ATOM 521 C C . GLU A 1 70 ? -3.416 6.375 -1.812 1.00 94.31 70 GLU A C 1
ATOM 523 O O . GLU A 1 70 ? -2.533 6.332 -0.961 1.00 94.31 70 GLU A O 1
ATOM 528 N N . LEU A 1 71 ? -3.218 5.987 -3.070 1.00 95.06 71 LEU A N 1
ATOM 529 C CA . LEU A 1 71 ? -1.955 5.541 -3.644 1.00 95.06 71 LEU A CA 1
ATOM 530 C C . LEU A 1 71 ? -1.449 6.609 -4.614 1.00 95.06 71 LEU A C 1
ATOM 532 O O . LEU A 1 71 ? -2.082 6.874 -5.631 1.00 95.06 71 LEU A O 1
ATOM 536 N N . HIS A 1 72 ? -0.287 7.173 -4.325 1.00 94.88 72 HIS A N 1
ATOM 537 C CA . HIS A 1 72 ? 0.424 8.124 -5.161 1.00 94.88 72 HIS A CA 1
ATOM 538 C C . HIS A 1 72 ? 1.593 7.431 -5.860 1.00 94.88 72 HIS A C 1
ATOM 540 O O . HIS A 1 72 ? 2.526 6.965 -5.208 1.00 94.88 72 HIS A O 1
ATOM 546 N N . LEU A 1 73 ? 1.552 7.387 -7.191 1.00 93.62 73 LEU A N 1
ATOM 547 C CA . LEU A 1 73 ? 2.616 6.834 -8.023 1.00 93.62 73 LEU A CA 1
ATOM 548 C C . LEU A 1 73 ? 3.373 7.961 -8.726 1.00 93.62 73 LEU A C 1
ATOM 550 O O . LEU A 1 73 ? 2.795 8.763 -9.466 1.00 93.62 73 LEU A O 1
ATOM 554 N N . LYS A 1 74 ? 4.681 8.028 -8.503 1.00 92.56 74 LYS A N 1
ATOM 555 C CA . LYS A 1 74 ? 5.560 9.041 -9.087 1.00 92.56 74 LYS A CA 1
ATOM 556 C C . LYS A 1 74 ? 6.728 8.357 -9.781 1.00 92.56 74 LYS A C 1
ATOM 558 O O . LYS A 1 74 ? 7.265 7.370 -9.288 1.00 92.56 74 LYS A O 1
ATOM 563 N N . VAL A 1 75 ? 7.104 8.896 -10.931 1.00 91.44 75 VAL A N 1
ATOM 564 C CA . VAL A 1 75 ? 8.322 8.514 -11.644 1.00 91.44 75 VAL A CA 1
ATOM 565 C C . VAL A 1 75 ? 9.185 9.759 -11.699 1.00 91.44 75 VAL A C 1
ATOM 567 O O . VAL A 1 75 ? 8.756 10.786 -12.226 1.00 91.44 75 VAL A O 1
ATOM 570 N N . GLU A 1 76 ? 10.359 9.684 -11.086 1.00 87.25 76 GLU A N 1
ATOM 571 C CA . GLU A 1 76 ? 11.300 10.793 -10.9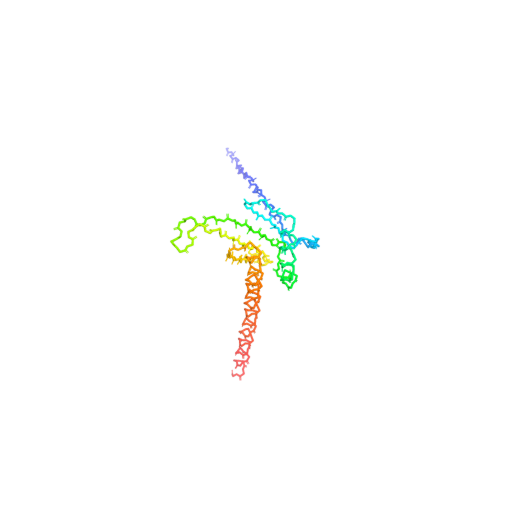80 1.00 87.25 76 GLU A CA 1
ATOM 572 C C . GLU A 1 76 ? 12.626 10.378 -11.622 1.00 87.25 76 GLU A C 1
ATOM 574 O O . GLU A 1 76 ? 13.200 9.341 -11.286 1.00 87.25 76 GLU A O 1
ATOM 579 N N . SER A 1 77 ? 13.125 11.187 -12.557 1.00 79.38 77 SER A N 1
ATOM 580 C CA . SER A 1 77 ? 14.434 10.962 -13.173 1.00 79.38 77 SER A CA 1
ATOM 581 C C . SER A 1 77 ? 15.530 11.532 -12.275 1.00 79.38 77 SER A C 1
ATOM 583 O O . SER A 1 77 ? 15.594 12.744 -12.047 1.00 79.38 77 SER A O 1
ATOM 585 N N . ARG A 1 78 ? 16.414 10.671 -11.760 1.00 69.44 78 ARG A N 1
ATOM 586 C CA . ARG A 1 78 ? 17.566 11.096 -10.955 1.00 69.44 78 ARG A CA 1
ATOM 587 C C . ARG A 1 78 ? 18.767 11.348 -11.858 1.00 69.44 78 ARG A C 1
ATOM 589 O O . ARG A 1 78 ? 19.653 10.516 -12.039 1.00 69.44 78 ARG A O 1
ATOM 596 N N . ALA A 1 79 ? 18.786 12.540 -12.448 1.00 60.47 79 ALA A N 1
ATOM 597 C CA . ALA A 1 79 ? 19.887 12.994 -13.299 1.00 60.47 79 ALA A CA 1
ATOM 598 C C . ALA A 1 79 ? 21.131 13.459 -12.507 1.00 60.47 79 ALA A C 1
ATOM 600 O O . ALA A 1 79 ? 22.223 13.509 -13.071 1.00 60.47 79 ALA A O 1
ATOM 601 N N . ASN A 1 80 ? 20.980 13.784 -11.216 1.00 58.97 80 ASN A N 1
ATOM 602 C CA . ASN A 1 80 ? 22.000 14.491 -10.427 1.00 58.97 80 ASN A CA 1
ATOM 603 C C . ASN A 1 80 ? 22.771 13.626 -9.411 1.00 58.97 80 ASN A C 1
ATOM 605 O O . ASN A 1 80 ? 23.702 14.135 -8.790 1.00 58.97 80 ASN A O 1
ATOM 609 N N . ASP A 1 81 ? 22.434 12.344 -9.246 1.00 61.00 81 ASP A N 1
ATOM 610 C CA . ASP A 1 81 ? 23.137 11.464 -8.305 1.00 61.00 81 ASP A CA 1
ATOM 611 C C . ASP A 1 81 ? 24.376 10.833 -8.953 1.00 61.00 81 ASP A C 1
ATOM 613 O O . ASP A 1 81 ? 24.290 10.209 -10.012 1.00 61.00 81 ASP A O 1
ATOM 617 N N . VAL A 1 82 ? 25.535 10.975 -8.303 1.00 60.94 82 VAL A N 1
ATOM 618 C CA . VAL A 1 82 ? 26.849 10.549 -8.824 1.00 60.94 82 VAL A CA 1
ATOM 619 C C . VAL A 1 82 ? 26.925 9.027 -9.042 1.00 60.94 82 VAL A C 1
ATOM 621 O O . VAL A 1 82 ? 27.552 8.589 -10.003 1.00 60.94 82 VAL A O 1
ATOM 624 N N . ASP A 1 83 ? 26.208 8.235 -8.234 1.00 61.53 83 ASP A N 1
ATOM 625 C CA . ASP A 1 83 ? 26.205 6.761 -8.292 1.00 61.53 83 ASP A CA 1
ATOM 626 C C . ASP A 1 83 ? 25.052 6.154 -9.120 1.00 61.53 83 ASP A C 1
ATOM 628 O O . ASP A 1 83 ? 25.085 4.974 -9.469 1.00 61.53 83 ASP A O 1
ATOM 632 N N . ARG A 1 84 ? 24.004 6.932 -9.434 1.00 59.38 84 ARG A N 1
ATOM 633 C CA . ARG A 1 84 ? 22.778 6.464 -10.131 1.00 59.38 84 ARG A CA 1
ATOM 634 C C . ARG A 1 84 ? 22.402 7.337 -11.324 1.00 59.38 84 ARG A C 1
ATOM 636 O O . ARG A 1 84 ? 21.236 7.428 -11.705 1.00 59.38 84 ARG A O 1
ATOM 643 N N . LYS A 1 85 ? 23.405 7.990 -11.903 1.00 56.50 85 LYS A N 1
ATOM 644 C CA . LYS A 1 85 ? 23.252 8.983 -12.960 1.00 56.50 85 LYS A CA 1
ATOM 645 C C . LYS A 1 85 ? 22.462 8.411 -14.142 1.00 56.50 85 LYS A C 1
ATOM 647 O O . LYS A 1 85 ? 22.963 7.561 -14.873 1.00 56.50 85 LYS A O 1
ATOM 652 N N . GLY A 1 86 ? 21.234 8.896 -14.322 1.00 60.84 86 GLY A N 1
ATOM 653 C CA . GLY A 1 86 ? 20.376 8.546 -15.457 1.00 60.84 86 GLY A CA 1
ATOM 654 C C . GLY A 1 86 ? 19.419 7.371 -15.238 1.00 60.84 86 GLY A C 1
ATOM 655 O O . GLY A 1 86 ? 18.758 6.976 -16.194 1.00 60.84 86 GLY A O 1
ATOM 656 N N . LYS A 1 87 ? 19.307 6.823 -14.020 1.00 70.50 87 LYS A N 1
ATOM 657 C CA . LYS A 1 87 ? 18.248 5.854 -13.702 1.00 70.50 87 LYS A CA 1
ATOM 658 C C . LYS A 1 87 ? 16.941 6.555 -13.322 1.00 70.50 87 LYS A C 1
ATOM 660 O O . LYS A 1 87 ? 16.935 7.572 -12.623 1.00 70.50 87 LYS A O 1
ATOM 665 N N . GLU A 1 88 ? 15.832 5.987 -13.780 1.00 81.62 88 GLU A N 1
ATOM 666 C CA . GLU A 1 88 ? 14.496 6.359 -13.323 1.00 81.62 88 GLU A CA 1
ATOM 667 C C . GLU A 1 88 ? 14.269 5.773 -11.926 1.00 81.62 88 GLU A C 1
ATOM 669 O O . GLU A 1 88 ? 14.607 4.623 -11.657 1.00 81.62 88 GLU A O 1
ATOM 674 N N . SER A 1 89 ? 13.746 6.592 -11.017 1.00 88.00 89 SER A N 1
ATOM 675 C CA . SER A 1 89 ? 13.315 6.155 -9.692 1.00 88.00 89 SER A CA 1
ATOM 676 C C . SER A 1 89 ? 11.795 6.101 -9.667 1.00 88.00 89 SER A C 1
ATOM 678 O O . SER A 1 89 ? 11.116 7.097 -9.940 1.00 88.00 89 SER A O 1
ATOM 680 N N . HIS A 1 90 ? 11.258 4.924 -9.359 1.00 92.19 90 HIS A N 1
ATOM 681 C CA . HIS A 1 90 ? 9.825 4.710 -9.236 1.00 92.19 90 HIS A CA 1
ATOM 682 C C . HIS A 1 90 ? 9.458 4.754 -7.761 1.00 92.19 90 HIS A C 1
ATOM 684 O O . HIS A 1 90 ? 9.889 3.922 -6.964 1.00 92.19 90 HIS A O 1
ATOM 690 N N . VAL A 1 91 ? 8.670 5.760 -7.397 1.00 93.75 91 VAL A N 1
ATOM 691 C CA . VAL A 1 91 ? 8.255 6.021 -6.024 1.00 93.75 91 VAL A CA 1
ATOM 692 C C . VAL A 1 91 ? 6.775 5.701 -5.897 1.00 93.75 91 VAL A C 1
ATOM 694 O O . VAL A 1 91 ? 5.942 6.275 -6.605 1.00 93.75 91 VAL A O 1
ATOM 697 N N . ALA A 1 92 ? 6.444 4.823 -4.955 1.00 95.94 92 ALA A N 1
ATOM 698 C CA . ALA A 1 92 ? 5.069 4.518 -4.593 1.00 95.94 92 ALA A CA 1
ATOM 699 C C . ALA A 1 92 ? 4.817 4.934 -3.140 1.00 95.94 92 ALA A C 1
ATOM 701 O O . ALA A 1 92 ? 5.567 4.592 -2.226 1.00 95.94 92 ALA A O 1
ATOM 702 N N . GLU A 1 93 ? 3.757 5.702 -2.919 1.00 95.81 93 GLU A N 1
ATOM 703 C CA . GLU A 1 93 ? 3.391 6.226 -1.606 1.00 95.81 93 GLU A CA 1
ATOM 704 C C . GLU A 1 93 ? 1.919 5.933 -1.329 1.00 95.81 93 GLU A C 1
ATOM 706 O O . GLU A 1 93 ? 1.060 6.261 -2.139 1.00 95.81 93 GLU A O 1
ATOM 711 N N . VAL A 1 94 ? 1.611 5.317 -0.189 1.00 96.12 94 VAL A N 1
ATOM 712 C CA . VAL A 1 94 ? 0.232 5.081 0.249 1.00 96.12 94 VAL A CA 1
ATOM 713 C C . VAL A 1 94 ? -0.062 5.850 1.519 1.00 96.12 94 VAL A C 1
ATOM 715 O O . VAL A 1 94 ? 0.656 5.729 2.514 1.00 96.12 94 VAL A O 1
ATOM 718 N N . THR A 1 95 ? -1.189 6.549 1.497 1.00 95.44 95 THR A N 1
ATOM 719 C CA . THR A 1 95 ? -1.777 7.238 2.636 1.00 95.44 95 THR A CA 1
ATOM 720 C C . THR A 1 95 ? -3.056 6.522 3.046 1.00 95.44 95 THR A C 1
ATOM 722 O O . THR A 1 95 ? -4.048 6.483 2.317 1.00 95.44 95 THR A O 1
ATOM 725 N N . ALA A 1 96 ? -3.037 5.933 4.237 1.00 93.25 96 ALA A N 1
ATOM 726 C CA . ALA A 1 96 ? -4.180 5.271 4.839 1.00 93.25 96 ALA A CA 1
ATOM 727 C C . ALA A 1 96 ? -4.712 6.105 6.010 1.00 93.25 96 ALA A C 1
ATOM 729 O O . ALA A 1 96 ? -3.982 6.441 6.946 1.00 93.25 96 ALA A O 1
ATOM 730 N N . PHE A 1 97 ? -6.005 6.415 5.972 1.00 93.19 97 PHE A N 1
ATOM 731 C CA . PHE A 1 97 ? -6.690 7.148 7.031 1.00 93.19 97 PHE A CA 1
ATOM 732 C C . PHE A 1 97 ? -7.280 6.167 8.041 1.00 93.19 97 PHE A C 1
ATOM 734 O O . PHE A 1 97 ? -7.944 5.208 7.658 1.00 93.19 97 PHE A O 1
ATOM 741 N N . CYS A 1 98 ? -7.045 6.387 9.332 1.00 90.81 98 CYS A N 1
ATOM 742 C CA . CYS A 1 98 ? -7.613 5.568 10.401 1.00 90.81 98 CYS A CA 1
ATOM 743 C C . CYS A 1 98 ? -8.904 6.177 10.961 1.00 90.81 98 CYS A C 1
ATOM 745 O O . CYS A 1 98 ? -9.122 7.388 10.891 1.00 90.81 98 CYS A O 1
ATOM 747 N N . VAL A 1 99 ? -9.729 5.340 11.597 1.00 89.88 99 VAL A N 1
ATOM 748 C CA . VAL A 1 99 ? -10.960 5.769 12.300 1.00 89.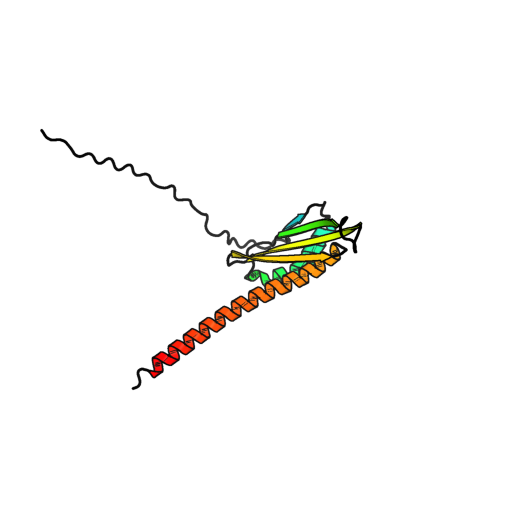88 99 VAL A CA 1
ATOM 749 C C . VAL A 1 99 ? -10.652 6.805 13.387 1.00 89.88 99 VAL A C 1
ATOM 751 O O . VAL A 1 99 ? -11.382 7.776 13.555 1.00 89.88 99 VAL A O 1
ATOM 754 N N . ASP A 1 100 ? -9.492 6.681 14.030 1.00 88.25 100 ASP A N 1
ATOM 755 C CA . ASP A 1 100 ? -9.023 7.590 15.080 1.00 88.25 100 ASP A CA 1
ATOM 756 C C . ASP A 1 100 ? -8.428 8.909 14.545 1.00 88.25 100 ASP A C 1
ATOM 758 O O . ASP A 1 100 ? -7.676 9.575 15.256 1.00 88.25 100 ASP A O 1
ATOM 762 N N . LYS A 1 101 ? -8.694 9.271 13.280 1.00 88.81 101 LYS A N 1
ATOM 763 C CA . LYS A 1 101 ? -8.132 10.447 12.578 1.00 88.81 101 LYS A CA 1
ATOM 764 C C . LYS A 1 101 ? -6.602 10.446 12.446 1.00 88.81 101 LYS A C 1
ATOM 766 O O . LYS A 1 101 ? -6.010 11.452 12.067 1.00 88.81 101 LYS A O 1
ATOM 771 N N . HIS A 1 102 ? -5.952 9.326 12.750 1.00 91.25 102 HIS A N 1
ATOM 772 C CA . HIS A 1 102 ? -4.525 9.145 12.514 1.00 91.25 102 HIS A CA 1
ATOM 773 C C . HIS A 1 102 ? -4.277 8.858 11.030 1.00 91.25 102 HIS A C 1
ATOM 775 O O . HIS A 1 102 ? -5.035 8.114 10.409 1.00 91.25 102 HIS A O 1
ATOM 781 N N . VAL A 1 103 ? -3.195 9.406 10.481 1.00 93.81 103 VAL A N 1
ATOM 782 C CA . VAL A 1 103 ? -2.780 9.177 9.093 1.00 93.81 103 VAL A CA 1
ATOM 783 C C . VAL A 1 103 ? -1.546 8.286 9.095 1.00 93.81 103 VAL A C 1
ATOM 785 O O . VAL A 1 103 ? -0.564 8.576 9.776 1.00 93.81 103 VAL A O 1
ATOM 788 N N . ILE A 1 104 ? -1.610 7.165 8.383 1.00 94.31 104 ILE A N 1
ATOM 789 C CA . ILE A 1 104 ? -0.484 6.249 8.209 1.00 94.31 104 ILE A CA 1
ATOM 790 C C . ILE A 1 104 ? 0.021 6.413 6.785 1.00 94.31 104 ILE A C 1
ATOM 792 O O . ILE A 1 104 ? -0.702 6.120 5.837 1.00 94.31 104 ILE A O 1
ATOM 796 N N . THR A 1 105 ? 1.267 6.850 6.653 1.00 94.69 105 THR A N 1
ATOM 797 C CA . THR A 1 105 ? 1.959 6.941 5.371 1.00 94.69 105 THR A CA 1
ATOM 798 C C . THR A 1 105 ? 2.979 5.813 5.250 1.00 94.69 105 THR A C 1
ATOM 800 O O . THR A 1 105 ? 3.684 5.468 6.203 1.00 94.69 105 THR A O 1
ATOM 803 N N . ALA A 1 106 ? 3.031 5.198 4.076 1.00 96.50 106 ALA A N 1
ATOM 804 C CA . ALA A 1 106 ? 4.029 4.208 3.702 1.00 96.50 106 ALA A CA 1
ATOM 805 C C . ALA A 1 106 ? 4.616 4.610 2.351 1.00 96.50 106 ALA A C 1
ATOM 807 O O . ALA A 1 106 ? 3.869 4.953 1.442 1.00 96.50 106 ALA A O 1
ATOM 808 N N . LYS A 1 107 ? 5.942 4.570 2.229 1.00 96.06 107 LYS A N 1
ATOM 809 C CA . LYS A 1 107 ? 6.666 4.951 1.016 1.00 96.06 107 LYS A CA 1
ATOM 810 C C . LYS A 1 107 ? 7.658 3.853 0.658 1.00 96.06 107 LYS A C 1
ATOM 812 O O . LYS A 1 107 ? 8.347 3.356 1.549 1.00 96.06 107 LYS A O 1
ATOM 817 N N . SER A 1 108 ? 7.742 3.526 -0.622 1.00 96.12 108 SER A N 1
ATOM 818 C CA . SER A 1 108 ? 8.779 2.682 -1.213 1.00 96.12 108 SER A CA 1
ATOM 819 C C . SER A 1 108 ? 9.374 3.369 -2.440 1.00 96.12 108 SER A C 1
ATOM 821 O O . SER A 1 108 ? 8.767 4.265 -3.037 1.00 96.12 108 SER A O 1
ATOM 823 N N . GLU A 1 109 ? 10.592 2.973 -2.782 1.00 93.25 109 GLU A N 1
ATOM 824 C CA . GLU A 1 109 ? 11.308 3.466 -3.949 1.00 93.25 109 GLU A CA 1
ATOM 825 C C . GLU A 1 109 ? 12.148 2.333 -4.527 1.00 93.25 109 GLU A C 1
ATOM 827 O O . GLU A 1 109 ? 12.957 1.744 -3.811 1.00 93.25 109 GLU A O 1
ATOM 832 N N . SER A 1 110 ? 11.985 2.075 -5.822 1.00 92.50 110 SER A N 1
ATOM 833 C CA . SER A 1 110 ? 12.695 1.001 -6.513 1.00 92.50 110 SER A CA 1
ATOM 834 C C . SER A 1 110 ? 13.046 1.397 -7.952 1.00 92.50 110 SER A C 1
ATOM 836 O O . SER A 1 110 ? 12.574 2.411 -8.475 1.00 92.50 110 SER A O 1
ATOM 838 N N . ASP A 1 111 ? 13.866 0.565 -8.596 1.00 89.00 111 ASP A N 1
ATOM 839 C CA . ASP A 1 111 ? 14.266 0.706 -10.005 1.00 89.00 111 ASP A CA 1
ATOM 840 C C . ASP A 1 111 ? 13.134 0.341 -10.995 1.00 89.00 111 ASP A C 1
ATOM 842 O O . ASP A 1 111 ? 13.239 0.665 -12.171 1.00 89.00 111 ASP A O 1
ATOM 846 N N . ASP A 1 112 ? 12.053 -0.312 -10.543 1.00 90.62 112 ASP A N 1
ATOM 847 C CA . ASP A 1 112 ? 10.859 -0.657 -11.338 1.00 90.62 112 ASP A CA 1
ATOM 848 C C . ASP A 1 112 ? 9.584 -0.389 -10.515 1.00 90.62 112 ASP A C 1
ATOM 850 O O . ASP A 1 112 ? 9.547 -0.617 -9.303 1.00 90.62 112 ASP A O 1
ATOM 854 N N . MET A 1 113 ? 8.515 0.067 -11.169 1.00 90.69 113 MET A N 1
ATOM 855 C CA . MET A 1 113 ? 7.217 0.350 -10.555 1.00 90.69 113 MET A CA 1
ATOM 856 C C . MET A 1 113 ? 6.568 -0.899 -9.944 1.00 90.69 113 MET A C 1
ATOM 858 O O . MET A 1 113 ? 5.972 -0.820 -8.869 1.00 90.69 113 MET A O 1
ATOM 862 N N . TYR A 1 114 ? 6.679 -2.060 -10.595 1.00 94.56 114 TYR A N 1
ATOM 863 C CA . TYR A 1 114 ? 6.109 -3.302 -10.057 1.00 94.56 114 TYR A CA 1
ATOM 864 C C . TYR A 1 114 ? 6.826 -3.748 -8.780 1.00 94.56 114 TYR A C 1
ATOM 866 O O . TYR A 1 114 ? 6.170 -4.135 -7.810 1.00 94.56 114 TYR A O 1
ATOM 874 N N . ALA A 1 115 ? 8.155 -3.618 -8.754 1.00 95.19 115 ALA A N 1
ATOM 875 C CA . ALA A 1 115 ? 8.959 -3.867 -7.561 1.00 95.19 115 ALA A CA 1
ATOM 876 C C . ALA A 1 115 ? 8.603 -2.882 -6.437 1.00 95.19 115 ALA A C 1
ATOM 878 O O . ALA A 1 115 ? 8.368 -3.303 -5.303 1.00 95.19 115 ALA A O 1
ATOM 879 N N . ALA A 1 116 ? 8.440 -1.595 -6.767 1.00 95.06 116 ALA A N 1
ATOM 880 C CA . ALA A 1 116 ? 8.042 -0.577 -5.801 1.00 95.06 116 ALA A CA 1
ATOM 881 C C . ALA A 1 116 ? 6.688 -0.898 -5.151 1.00 95.06 116 ALA A C 1
ATOM 883 O O . ALA A 1 116 ? 6.533 -0.712 -3.944 1.00 95.06 116 ALA A O 1
ATOM 884 N N . LEU A 1 117 ? 5.715 -1.419 -5.908 1.00 95.12 117 LEU A N 1
ATOM 885 C CA . 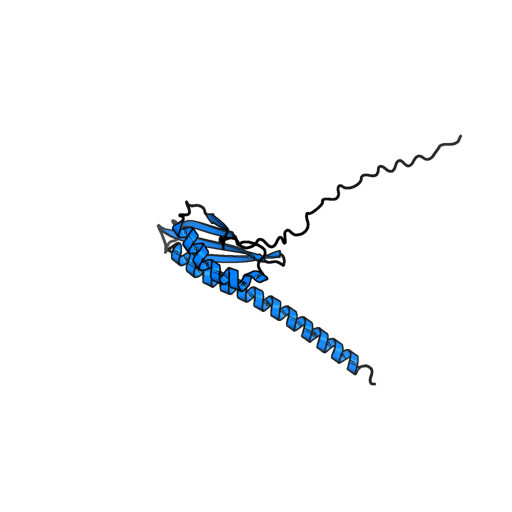LEU A 1 117 ? 4.409 -1.840 -5.380 1.00 95.12 117 LEU A CA 1
ATOM 886 C C . LEU A 1 117 ? 4.495 -3.053 -4.443 1.00 95.12 117 LEU A C 1
ATOM 888 O O . LEU A 1 117 ? 3.756 -3.128 -3.454 1.00 95.12 117 LEU A O 1
ATOM 892 N N . ASP A 1 118 ? 5.393 -3.992 -4.723 1.00 95.69 118 ASP A N 1
ATOM 893 C CA . ASP A 1 118 ? 5.611 -5.152 -3.861 1.00 95.69 118 ASP A CA 1
ATOM 894 C C . ASP A 1 118 ? 6.255 -4.733 -2.534 1.00 95.69 118 ASP A C 1
ATOM 896 O O . ASP A 1 118 ? 5.720 -5.032 -1.463 1.00 95.69 118 ASP A O 1
ATOM 900 N N . GLU A 1 119 ? 7.311 -3.920 -2.590 1.00 96.75 119 GLU A N 1
ATOM 901 C CA . GLU A 1 119 ? 7.951 -3.348 -1.399 1.00 96.75 119 GLU A CA 1
ATOM 902 C C . GLU A 1 119 ? 6.993 -2.453 -0.593 1.00 96.75 119 GLU A C 1
ATOM 904 O O . GLU A 1 119 ? 7.007 -2.437 0.647 1.00 96.75 119 GLU A O 1
ATOM 909 N N . LEU A 1 120 ? 6.113 -1.722 -1.285 1.00 97.12 120 LEU A N 1
ATOM 910 C CA . LEU A 1 120 ? 5.081 -0.892 -0.667 1.00 97.12 120 LEU A CA 1
ATOM 911 C C . LEU A 1 120 ? 4.091 -1.735 0.130 1.00 97.12 120 LEU A C 1
ATOM 913 O O . LEU A 1 120 ? 3.679 -1.336 1.219 1.00 97.12 120 LEU A O 1
ATOM 917 N N . THR A 1 121 ? 3.713 -2.898 -0.399 1.00 96.31 121 THR A N 1
ATOM 918 C CA . THR A 1 121 ? 2.766 -3.815 0.244 1.00 96.31 121 THR A CA 1
ATOM 919 C C . THR A 1 121 ? 3.313 -4.297 1.588 1.00 96.31 121 THR A C 1
ATOM 921 O O . THR A 1 121 ? 2.602 -4.266 2.603 1.00 96.31 121 THR A O 1
ATOM 924 N N . ASP A 1 122 ? 4.592 -4.663 1.631 1.00 96.62 122 ASP A N 1
ATOM 925 C CA . ASP A 1 122 ? 5.262 -5.088 2.860 1.00 96.62 122 ASP A CA 1
ATOM 926 C C . ASP A 1 122 ? 5.420 -3.933 3.853 1.00 96.62 122 ASP A C 1
ATOM 928 O O . ASP A 1 122 ? 5.093 -4.062 5.041 1.00 96.62 122 ASP A O 1
ATOM 932 N N . THR A 1 123 ? 5.839 -2.766 3.362 1.00 96.62 123 THR A N 1
ATOM 933 C CA . THR A 1 123 ? 6.011 -1.556 4.176 1.00 96.62 123 THR A CA 1
ATOM 934 C C . THR A 1 123 ? 4.690 -1.110 4.802 1.00 96.62 123 THR A C 1
ATOM 936 O O . THR A 1 123 ? 4.621 -0.863 6.010 1.00 96.62 123 THR A O 1
ATOM 939 N N . LEU A 1 124 ? 3.610 -1.080 4.020 1.00 96.38 124 LEU A N 1
ATOM 940 C CA . LEU A 1 124 ? 2.268 -0.745 4.489 1.00 96.38 124 LEU A CA 1
ATOM 941 C C . LEU A 1 124 ? 1.777 -1.749 5.535 1.00 96.38 124 LEU A C 1
ATOM 943 O O . LEU A 1 124 ? 1.297 -1.351 6.598 1.00 96.38 124 LEU A O 1
ATOM 947 N N . THR A 1 125 ? 1.957 -3.047 5.287 1.00 95.69 125 THR A N 1
ATOM 948 C CA . THR A 1 125 ? 1.582 -4.105 6.237 1.00 95.69 125 THR A CA 1
ATOM 949 C C . THR A 1 125 ? 2.297 -3.928 7.574 1.00 95.69 125 THR A C 1
ATOM 951 O O . THR A 1 125 ? 1.680 -4.044 8.638 1.00 95.69 125 THR A O 1
ATOM 954 N N . ARG A 1 126 ? 3.593 -3.600 7.536 1.00 96.25 126 ARG A N 1
ATOM 955 C CA . ARG A 1 126 ? 4.400 -3.351 8.732 1.00 96.25 126 ARG A CA 1
ATOM 956 C C . ARG A 1 126 ? 3.931 -2.109 9.488 1.00 96.25 126 ARG A C 1
ATOM 958 O O . ARG A 1 126 ? 3.786 -2.170 10.710 1.00 96.25 126 ARG A O 1
ATOM 965 N N . SER A 1 127 ? 3.656 -1.013 8.785 1.00 95.75 127 SER A N 1
ATOM 966 C CA . SER A 1 127 ? 3.148 0.227 9.383 1.00 95.75 127 SER A CA 1
ATOM 967 C C . SER A 1 127 ? 1.786 0.026 10.053 1.00 95.75 127 SER A C 1
ATOM 969 O O . SER A 1 127 ? 1.606 0.424 11.207 1.00 95.75 127 SER A O 1
ATOM 971 N N . LEU A 1 128 ? 0.855 -0.669 9.389 1.00 94.25 128 LEU A N 1
ATOM 972 C CA . LEU A 1 128 ? -0.465 -0.995 9.940 1.00 94.25 128 LEU A CA 1
ATOM 973 C C . LEU A 1 128 ? -0.367 -1.908 11.166 1.00 94.25 128 LEU A C 1
ATOM 975 O O . LEU A 1 128 ? -1.036 -1.671 12.174 1.00 94.25 128 LEU A O 1
ATOM 979 N N . ARG A 1 129 ? 0.506 -2.920 11.117 1.00 94.94 129 ARG A N 1
ATOM 980 C CA . ARG A 1 129 ? 0.772 -3.800 12.260 1.00 94.94 129 ARG A CA 1
ATOM 981 C C . ARG A 1 129 ? 1.317 -3.016 13.454 1.00 94.94 129 ARG A C 1
ATOM 983 O O . ARG A 1 129 ? 0.761 -3.125 14.543 1.00 94.94 129 ARG A O 1
ATOM 990 N N . LYS A 1 130 ? 2.345 -2.189 13.240 1.00 94.75 130 LYS A N 1
ATOM 991 C CA . LYS A 1 130 ? 2.961 -1.357 14.286 1.00 94.75 130 LYS A CA 1
ATOM 992 C C . LYS A 1 130 ? 1.945 -0.415 14.927 1.00 94.75 130 LYS A C 1
ATOM 994 O O . LYS A 1 130 ? 1.975 -0.202 16.135 1.00 94.75 130 LYS A O 1
ATOM 999 N N . TYR A 1 131 ? 1.047 0.157 14.129 1.00 92.56 131 TYR A N 1
ATOM 1000 C CA . TYR A 1 131 ? -0.019 1.009 14.645 1.00 92.56 131 TYR A CA 1
ATOM 1001 C C . TYR A 1 131 ? -1.013 0.226 15.513 1.00 92.56 131 TYR A C 1
ATOM 1003 O O . TYR A 1 131 ? -1.347 0.665 16.615 1.00 92.56 131 TYR A O 1
ATOM 1011 N N . LYS A 1 132 ? -1.436 -0.956 15.051 1.00 91.12 132 LYS A N 1
ATOM 1012 C CA . LYS A 1 132 ? -2.344 -1.835 15.796 1.00 91.12 132 LYS A CA 1
ATOM 1013 C C . LYS A 1 132 ? -1.755 -2.267 17.138 1.00 91.12 132 LYS A C 1
ATOM 1015 O O . LYS A 1 132 ? -2.439 -2.161 18.149 1.00 91.12 132 LYS A O 1
ATOM 1020 N N . GLU A 1 133 ? -0.508 -2.731 17.144 1.00 92.75 133 GLU A N 1
ATOM 1021 C CA . GLU A 1 133 ? 0.186 -3.190 18.356 1.00 92.75 133 GLU A CA 1
ATOM 1022 C C . GLU A 1 133 ? 0.276 -2.057 19.385 1.00 92.75 133 GLU A C 1
ATOM 1024 O O . GLU A 1 133 ? -0.227 -2.207 20.494 1.00 92.75 133 GLU A O 1
ATOM 1029 N N . LYS A 1 134 ? 0.717 -0.858 18.976 1.00 89.81 134 LYS A N 1
ATOM 1030 C CA . LYS A 1 134 ? 0.741 0.324 19.858 1.00 89.81 134 LYS A CA 1
ATOM 1031 C C . LYS A 1 134 ? -0.615 0.637 20.497 1.00 89.81 134 LYS A C 1
ATOM 1033 O O . LYS A 1 134 ? -0.676 1.034 21.657 1.00 89.81 134 LYS A O 1
ATOM 1038 N N . LYS A 1 135 ? -1.715 0.502 19.748 1.00 84.88 135 LYS A N 1
ATOM 1039 C CA . LYS A 1 135 ? -3.073 0.748 20.264 1.00 84.88 135 LYS A CA 1
ATOM 1040 C C . LYS A 1 135 ? -3.499 -0.295 21.295 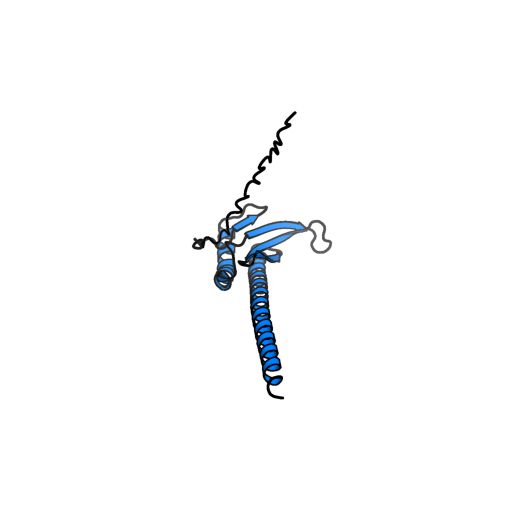1.00 84.88 135 LYS A C 1
ATOM 1042 O O . LYS A 1 135 ? -4.174 0.059 22.263 1.00 84.88 135 LYS A O 1
ATOM 1047 N N . VAL A 1 136 ? -3.118 -1.554 21.092 1.00 84.69 136 VAL A N 1
ATOM 1048 C CA . VAL A 1 136 ? -3.378 -2.638 22.046 1.00 84.69 136 VAL A CA 1
ATOM 1049 C C . VAL A 1 136 ? -2.555 -2.429 23.316 1.00 84.69 136 VAL A C 1
ATOM 1051 O O . VAL A 1 136 ? -3.134 -2.424 24.400 1.00 84.69 136 VAL A O 1
ATOM 1054 N N . ASP A 1 137 ? -1.263 -2.129 23.184 1.00 84.25 137 ASP A N 1
ATOM 1055 C CA . ASP A 1 137 ? -0.354 -1.928 24.317 1.00 84.25 137 ASP A CA 1
ATOM 1056 C C . ASP A 1 137 ? -0.833 -0.797 25.236 1.00 84.25 137 ASP A C 1
ATOM 1058 O O . ASP A 1 137 ? -0.925 -0.972 26.449 1.00 84.25 137 ASP A O 1
ATOM 1062 N N . ILE A 1 138 ? -1.240 0.346 24.667 1.00 81.62 138 ILE A N 1
ATOM 1063 C CA . ILE A 1 138 ? -1.780 1.482 25.439 1.00 81.62 138 ILE A CA 1
ATOM 1064 C C . ILE A 1 138 ? -3.056 1.091 26.201 1.00 81.62 138 ILE A C 1
ATOM 1066 O O . ILE A 1 138 ? -3.312 1.589 27.298 1.00 81.62 138 ILE A O 1
ATOM 1070 N N . LYS A 1 139 ? -3.891 0.218 25.628 1.00 78.94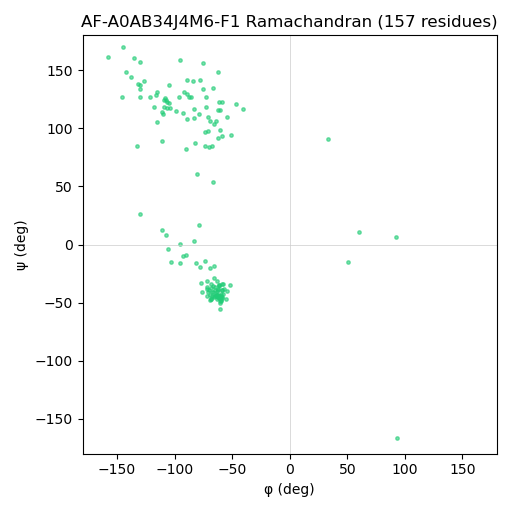 139 LYS A N 1
ATOM 1071 C CA . LYS A 1 139 ? -5.115 -0.245 26.292 1.00 78.94 139 LYS A CA 1
ATOM 1072 C C . LYS A 1 139 ? -4.793 -1.185 27.451 1.00 78.94 139 LYS A C 1
ATOM 1074 O O . LYS A 1 139 ? -5.488 -1.143 28.463 1.00 78.94 139 LYS A O 1
ATOM 1079 N N . GLU A 1 140 ? -3.776 -2.029 27.313 1.00 82.69 140 GLU A N 1
ATOM 1080 C CA . GLU A 1 140 ? -3.354 -2.935 28.381 1.00 82.69 140 GLU A CA 1
ATOM 1081 C C . GLU A 1 140 ? -2.661 -2.208 29.530 1.00 82.69 140 GLU A C 1
ATOM 1083 O O . GLU A 1 140 ? -2.997 -2.469 30.683 1.00 82.69 140 GLU A O 1
ATOM 1088 N N . THR A 1 141 ? -1.754 -1.271 29.244 1.00 82.38 141 THR A N 1
ATOM 1089 C CA . THR A 1 141 ? -1.053 -0.513 30.293 1.00 82.38 141 THR A CA 1
ATOM 1090 C C . THR A 1 141 ? -2.028 0.275 31.159 1.00 82.38 141 THR A C 1
ATOM 1092 O O . THR A 1 141 ? -1.959 0.177 32.380 1.00 82.38 141 THR A O 1
ATOM 1095 N N . ARG A 1 142 ? -3.014 0.948 30.546 1.00 79.69 142 ARG A N 1
ATOM 1096 C CA . ARG A 1 142 ? -4.081 1.663 31.272 1.00 79.69 142 ARG A CA 1
ATOM 1097 C C . ARG A 1 142 ? -4.935 0.752 32.152 1.00 79.69 142 ARG A C 1
ATOM 1099 O O . ARG A 1 142 ? -5.405 1.174 33.200 1.00 79.69 142 ARG A O 1
ATOM 1106 N N . LYS A 1 143 ? -5.176 -0.491 31.725 1.00 80.94 143 LYS A N 1
ATOM 1107 C CA . LYS A 1 143 ? -5.930 -1.463 32.531 1.00 80.94 143 LYS A CA 1
ATOM 1108 C C . LYS A 1 143 ? -5.128 -1.958 33.728 1.00 80.94 143 LYS A C 1
ATOM 1110 O O . LYS A 1 143 ? -5.715 -2.180 34.780 1.00 80.94 143 LYS A O 1
ATOM 1115 N N . ARG A 1 144 ? -3.820 -2.171 33.556 1.00 78.75 144 ARG A N 1
ATOM 1116 C CA . ARG A 1 144 ? -2.938 -2.628 34.638 1.00 78.75 144 ARG A CA 1
ATOM 1117 C C . ARG A 1 144 ? -2.766 -1.541 35.692 1.00 78.75 144 ARG A C 1
ATOM 1119 O O . ARG A 1 144 ? -3.011 -1.827 36.852 1.00 78.75 144 ARG A O 1
ATOM 1126 N N . SER A 1 145 ? -2.500 -0.297 35.285 1.00 76.25 145 SER A N 1
ATOM 1127 C CA . SER A 1 145 ? -2.393 0.823 36.229 1.00 76.25 145 SER A CA 1
ATOM 1128 C C . SER A 1 145 ? -3.684 1.037 37.024 1.00 76.25 145 SER A C 1
ATOM 1130 O O . SER A 1 145 ? -3.631 1.170 38.235 1.00 76.25 145 SER A O 1
ATOM 1132 N N . ALA A 1 146 ? -4.852 0.956 36.376 1.00 76.69 146 ALA A N 1
ATOM 1133 C CA . ALA A 1 146 ? -6.134 1.073 37.074 1.00 76.69 146 ALA A CA 1
ATOM 1134 C C . ALA A 1 146 ? -6.407 -0.085 38.054 1.00 76.69 146 ALA A C 1
ATOM 1136 O O . ALA A 1 146 ? -7.123 0.093 39.034 1.00 76.69 146 ALA A O 1
ATOM 1137 N N . LYS A 1 147 ? -5.871 -1.284 37.786 1.00 77.00 147 LYS A N 1
ATOM 1138 C CA . LYS A 1 147 ? -5.990 -2.426 38.700 1.00 77.00 147 LYS A CA 1
ATOM 1139 C C . LYS A 1 147 ? -5.046 -2.290 39.894 1.00 77.00 147 LYS A C 1
ATOM 1141 O O . LYS A 1 147 ? -5.462 -2.607 41.003 1.00 77.00 147 LYS A O 1
ATOM 1146 N N . ASP A 1 148 ? -3.820 -1.830 39.665 1.00 76.00 148 ASP A N 1
ATOM 1147 C CA . ASP A 1 148 ? -2.836 -1.623 40.729 1.00 76.00 148 ASP A CA 1
ATOM 1148 C C . ASP A 1 148 ? -3.266 -0.479 41.662 1.00 76.00 148 ASP A C 1
ATOM 1150 O O . ASP A 1 148 ? -3.213 -0.650 42.873 1.00 76.00 148 ASP A O 1
ATOM 1154 N N . GLU A 1 149 ? -3.801 0.626 41.127 1.00 72.81 149 GLU A N 1
ATOM 1155 C CA . GLU A 1 149 ? -4.363 1.730 41.930 1.00 72.81 149 GLU A CA 1
ATOM 1156 C C . GLU A 1 149 ? -5.559 1.286 42.786 1.00 72.81 149 GLU A C 1
ATOM 1158 O O . GLU A 1 149 ? -5.696 1.688 43.939 1.00 72.81 149 GLU A O 1
ATOM 1163 N N . LEU A 1 150 ? -6.425 0.416 42.255 1.00 74.25 150 LEU A N 1
ATOM 1164 C CA . LEU A 1 150 ? -7.530 -0.144 43.035 1.00 74.25 150 LEU A CA 1
ATOM 1165 C C . LEU A 1 150 ? -7.023 -1.097 44.129 1.00 74.25 150 LEU A C 1
ATOM 1167 O O . LEU A 1 150 ? -7.609 -1.168 45.203 1.00 74.25 150 LEU A O 1
ATOM 1171 N N . ALA A 1 151 ? -5.940 -1.830 43.866 1.00 71.94 151 ALA A N 1
ATOM 1172 C CA . ALA A 1 151 ? -5.344 -2.737 44.838 1.00 71.94 151 ALA A CA 1
ATOM 1173 C C . ALA A 1 151 ? -4.634 -1.993 45.978 1.00 71.94 151 ALA A C 1
ATOM 1175 O O . ALA A 1 151 ? -4.646 -2.493 47.096 1.00 71.94 151 ALA A O 1
ATOM 1176 N N . THR A 1 152 ? -4.057 -0.811 45.732 1.00 71.94 152 THR A N 1
ATOM 1177 C CA . THR A 1 152 ? -3.454 -0.002 46.803 1.00 71.94 152 THR A CA 1
ATOM 1178 C C . THR A 1 152 ? -4.502 0.608 47.730 1.00 71.94 152 THR A C 1
ATOM 1180 O O . THR A 1 152 ? -4.323 0.545 48.937 1.00 71.94 152 THR A O 1
ATOM 1183 N N . VAL A 1 153 ? -5.629 1.102 47.201 1.00 63.50 153 VAL A N 1
ATOM 1184 C CA . VAL A 1 153 ? -6.702 1.690 48.033 1.00 63.50 153 VAL A CA 1
ATOM 1185 C C . VAL A 1 153 ? -7.348 0.646 48.953 1.00 63.50 153 VAL A C 1
ATOM 1187 O O . VAL A 1 153 ? -7.657 0.941 50.097 1.00 63.50 153 VAL A O 1
ATOM 1190 N N . VAL A 1 154 ? -7.502 -0.601 48.496 1.00 63.81 154 VAL A N 1
ATOM 1191 C CA . VAL A 1 154 ? -8.117 -1.677 49.300 1.00 63.81 154 VAL A CA 1
ATOM 1192 C C . VAL A 1 154 ? -7.237 -2.121 50.479 1.00 63.81 154 VAL A C 1
ATOM 1194 O O . VAL A 1 154 ? -7.748 -2.710 51.424 1.00 63.81 154 VAL A O 1
ATOM 1197 N N . LEU A 1 155 ? -5.929 -1.854 50.446 1.00 58.66 155 LEU A N 1
ATOM 1198 C CA . LEU A 1 155 ? -5.014 -2.215 51.535 1.00 58.66 155 LEU A CA 1
ATOM 1199 C C . LEU A 1 155 ? -4.874 -1.116 52.600 1.00 58.66 155 LEU A C 1
ATOM 1201 O O . LEU A 1 155 ? -4.281 -1.378 53.639 1.00 58.66 155 LEU A O 1
ATOM 1205 N N . GLU A 1 156 ? -5.414 0.082 52.361 1.00 61.22 156 GLU A N 1
ATOM 1206 C CA . GLU A 1 156 ? -5.356 1.214 53.300 1.00 61.22 156 GLU A CA 1
ATOM 1207 C C . GLU A 1 156 ? -6.580 1.287 54.239 1.00 61.22 156 GLU A C 1
ATOM 1209 O O . GLU A 1 156 ? -6.544 2.033 55.211 1.00 61.22 156 GLU A O 1
ATOM 1214 N N . ASP A 1 157 ? -7.631 0.490 54.000 1.00 62.09 157 ASP A N 1
ATOM 1215 C CA . ASP A 1 157 ? -8.865 0.470 54.810 1.00 62.09 157 ASP A CA 1
ATOM 1216 C C . ASP A 1 157 ? -8.880 -0.620 55.917 1.00 62.09 157 ASP A C 1
ATOM 1218 O O . ASP A 1 157 ? -9.867 -0.744 56.645 1.00 62.09 157 ASP A O 1
ATOM 1222 N N . GLU A 1 158 ? -7.815 -1.425 56.056 1.00 60.78 158 GLU A N 1
ATOM 1223 C CA . GLU A 1 158 ? -7.713 -2.536 57.032 1.00 60.78 158 GLU A CA 1
ATOM 1224 C C . GLU A 1 158 ? -6.765 -2.257 58.229 1.00 60.78 158 GLU A C 1
ATOM 1226 O O . GLU A 1 158 ? -6.532 -3.164 59.031 1.00 60.78 158 GLU A O 1
ATOM 1231 N N . GLU A 1 159 ? -6.253 -1.029 58.406 1.00 52.72 159 GLU A N 1
ATOM 1232 C CA . GLU A 1 159 ? -5.517 -0.602 59.623 1.00 52.72 159 GLU A CA 1
ATOM 1233 C C . GLU A 1 159 ? -6.215 0.526 60.401 1.00 52.72 159 GLU A C 1
ATOM 1235 O O . GLU A 1 159 ? -6.627 1.536 59.786 1.00 52.72 159 GLU A O 1
#

Solvent-accessible surface area (backbone atoms only — not comparable to full-atom values): 9530 Å² total; per-residue (Å²): 142,84,84,82,89,78,87,81,77,78,81,79,74,75,81,78,79,78,72,76,76,75,85,79,66,87,67,79,80,70,94,60,52,53,47,80,46,56,83,58,92,81,49,67,69,58,53,51,49,52,32,62,61,43,34,58,55,48,64,77,47,43,93,52,42,50,74,70,30,40,33,43,40,42,78,45,76,36,68,84,42,92,90,49,60,70,44,57,39,18,34,32,34,38,44,38,41,28,69,85,74,46,76,48,77,32,74,26,71,27,83,40,60,71,58,8,52,54,53,30,41,55,46,38,45,49,53,55,48,54,52,52,49,53,56,50,51,57,54,50,53,57,51,50,53,56,50,53,56,54,54,53,57,66,65,64,78,81,118

Foldseek 3Di:
DDDDDDDPDPPPPPPPPCPPPDPPPPDPPPPQQAAEDEPDDDDPVNSVLLRVLQVVLCVVLVQFFDDHKYKYWYWDFPCPDPVQHGQIKIKIKIWTATPVRDIFIFIFIDSDNSVRSNVSSVRSSVSSVVVVVVVVVVVVVVVVVVVVVVVVVVVVVPD

Mean predicted aligned error: 13.37 Å

InterPro domains:
  IPR003489 Ribosome hibernation promoting factor/RaiA [PF02482] (36-135)
  IPR003489 Ribosome hibernation promoting factor/RaiA [TIGR00741] (35-135)
  IPR003489 Ribosome hibernation promoting factor/RaiA [cd00552] (34-134)
  IPR036567 Ribosome hibernation promotion factor-like [G3DSA:3.30.160.100] (35-141)
  IPR036567 Ribosome hibernation promotion factor-like [SSF69754] (39-139)
  IPR050574 HPF/YfiA ribosome-associated [PTHR33231] (39-151)